Protein AF-A0A838FU00-F1 (afdb_monomer)

Foldseek 3Di:
DVVVLVVLVVLLVVLVVVCVVVVQPLVSLQSNLVSCVVVVVLVSSLVSLVSSCVSPVLPLSSLQSNLVSCVSVVVLVSSLVSLVSSCVNPVPPVVSVVSNVVSVVSVCVVVDDDPPPCPPDPPPDPDDDPDDDPDDPVVVVVVVVVVVVVVVVVVVVVVVVVVVVVD

Radius of gyration: 42.88 Å; Cα contacts (8 Å, |Δi|>4): 134; chains: 1; bounding box: 64×123×58 Å

Sequence (167 aa):
ALNEMNQVDAALADLNQALEMKPKDARTLERRGLSYYKQRNYEAALADYNQAVEQNPQSTLALSRRADALVALRRFEEARADLQQVLKLRPDDFAAEDRLRYVQGQLQRAAAPPPVAAVPTPPPAPTPVPPQPLLTRTNIFIALGGLLVLIIILAIIGKLMMTRRSD

Structure (mmCIF, N/CA/C/O backbone):
data_AF-A0A838FU00-F1
#
_entry.id   AF-A0A838FU00-F1
#
loop_
_atom_site.group_PDB
_atom_site.id
_atom_site.type_symbol
_atom_site.label_atom_id
_atom_site.label_alt_id
_atom_site.label_comp_id
_atom_site.label_asym_id
_atom_site.label_entity_id
_atom_site.label_seq_id
_atom_site.pdbx_PDB_ins_code
_atom_site.Cartn_x
_atom_site.Cartn_y
_atom_site.Cartn_z
_atom_site.occupancy
_atom_site.B_iso_or_equiv
_atom_site.auth_seq_id
_atom_site.auth_comp_id
_atom_site.auth_asym_id
_atom_site.auth_atom_id
_atom_site.pdbx_PDB_model_num
ATOM 1 N N . ALA A 1 1 ? -24.073 5.086 -6.637 1.00 64.25 1 ALA A N 1
ATOM 2 C CA . ALA A 1 1 ? -23.861 5.816 -5.367 1.00 64.25 1 ALA A CA 1
ATOM 3 C C . ALA A 1 1 ? -24.639 5.200 -4.197 1.00 64.25 1 ALA A C 1
ATOM 5 O O . ALA A 1 1 ? -24.050 4.374 -3.522 1.00 64.25 1 ALA A O 1
ATOM 6 N N . LEU A 1 2 ? -25.932 5.498 -3.966 1.00 73.62 2 LEU A N 1
ATOM 7 C CA . LEU A 1 2 ? -26.665 4.984 -2.782 1.00 73.62 2 LEU A CA 1
ATOM 8 C C . LEU A 1 2 ? -26.732 3.448 -2.712 1.00 73.62 2 LEU A C 1
ATOM 10 O O . LEU A 1 2 ? -26.422 2.867 -1.680 1.00 73.62 2 LEU A O 1
ATOM 14 N N . ASN A 1 3 ? -27.055 2.783 -3.825 1.00 79.00 3 ASN A N 1
ATOM 15 C CA . ASN A 1 3 ? -27.095 1.316 -3.858 1.00 79.00 3 ASN A CA 1
ATOM 16 C C . ASN A 1 3 ? -25.716 0.683 -3.621 1.00 79.00 3 ASN A C 1
ATOM 18 O O . ASN A 1 3 ? -25.627 -0.344 -2.963 1.00 79.00 3 ASN A O 1
ATOM 22 N N . GLU A 1 4 ? -24.645 1.303 -4.118 1.00 74.81 4 GLU A N 1
ATOM 23 C CA . GLU A 1 4 ? -23.278 0.804 -3.921 1.00 74.81 4 GLU A CA 1
ATOM 24 C C . GLU A 1 4 ? -22.817 1.001 -2.475 1.00 74.81 4 GLU A C 1
ATOM 26 O O . GLU A 1 4 ? -22.187 0.111 -1.921 1.00 74.81 4 GLU A O 1
ATOM 31 N N . MET A 1 5 ? -23.160 2.129 -1.844 1.00 78.50 5 MET A N 1
ATOM 32 C CA . MET A 1 5 ? -22.872 2.371 -0.425 1.00 78.50 5 MET A CA 1
ATOM 33 C C . MET A 1 5 ? -23.590 1.348 0.459 1.00 78.50 5 MET A C 1
ATOM 35 O O . MET A 1 5 ? -22.931 0.665 1.236 1.00 78.50 5 MET A O 1
ATOM 39 N N . ASN A 1 6 ? -24.890 1.131 0.232 1.00 82.12 6 ASN A N 1
ATOM 40 C CA . ASN A 1 6 ? -25.668 0.126 0.964 1.00 82.12 6 ASN A CA 1
ATOM 41 C C . ASN A 1 6 ? -25.104 -1.296 0.790 1.00 82.12 6 ASN A C 1
ATOM 43 O O . ASN A 1 6 ? -25.091 -2.084 1.732 1.00 82.12 6 ASN A O 1
ATOM 47 N N . GLN A 1 7 ? -24.619 -1.635 -0.409 1.00 84.19 7 GLN A N 1
ATOM 48 C CA . GLN A 1 7 ? -23.977 -2.927 -0.667 1.00 84.19 7 GLN A CA 1
ATOM 49 C C . GLN A 1 7 ? -22.631 -3.067 0.050 1.00 84.19 7 GLN A C 1
ATOM 51 O O . GLN A 1 7 ? -22.301 -4.159 0.513 1.00 84.19 7 GLN A O 1
ATOM 56 N N . VAL A 1 8 ? -21.848 -1.989 0.137 1.00 85.94 8 VAL A N 1
ATOM 57 C CA . VAL A 1 8 ? -20.571 -1.998 0.860 1.00 85.94 8 VAL A CA 1
ATOM 58 C C . VAL A 1 8 ? -20.800 -2.112 2.370 1.00 85.94 8 VAL A C 1
ATOM 60 O O . VAL A 1 8 ? -20.100 -2.890 3.013 1.00 85.94 8 VAL A O 1
ATOM 63 N N . ASP A 1 9 ? -21.806 -1.432 2.921 1.00 86.88 9 ASP A N 1
ATOM 64 C CA . ASP A 1 9 ? -22.156 -1.529 4.344 1.00 86.88 9 ASP A CA 1
ATOM 65 C C . ASP A 1 9 ? -22.648 -2.934 4.725 1.00 86.88 9 ASP A C 1
ATOM 67 O O . ASP A 1 9 ? -22.197 -3.501 5.722 1.00 86.88 9 ASP A O 1
ATOM 71 N N . ALA A 1 10 ? -23.501 -3.546 3.894 1.00 88.00 10 ALA A N 1
ATOM 72 C CA . ALA A 1 10 ? -23.928 -4.933 4.088 1.00 88.00 10 ALA A CA 1
ATOM 73 C C . ALA A 1 10 ? -22.740 -5.910 4.021 1.00 88.00 10 ALA A C 1
ATOM 75 O O . ALA A 1 10 ? -22.593 -6.773 4.884 1.00 88.00 10 ALA A O 1
ATOM 76 N N . ALA A 1 11 ? -21.838 -5.727 3.049 1.00 91.94 11 ALA A N 1
ATOM 77 C CA . ALA A 1 11 ? -20.638 -6.552 2.939 1.00 91.94 11 ALA A CA 1
ATOM 78 C C . ALA A 1 11 ? -19.733 -6.431 4.176 1.00 91.94 11 ALA A C 1
ATOM 80 O O . ALA A 1 11 ? -19.171 -7.434 4.612 1.00 91.94 11 ALA A O 1
ATOM 81 N N . LEU A 1 12 ? -19.588 -5.232 4.751 1.00 95.88 12 LEU A N 1
ATOM 82 C CA . LEU A 1 12 ? -18.817 -5.026 5.980 1.00 95.88 12 LEU A CA 1
ATOM 83 C C . LEU A 1 12 ? -19.419 -5.781 7.171 1.00 95.88 12 LEU A C 1
ATOM 85 O O . LEU A 1 12 ? -18.661 -6.378 7.935 1.00 95.88 12 LEU A O 1
ATOM 89 N N . ALA A 1 13 ? -20.748 -5.795 7.314 1.00 93.69 13 ALA A N 1
ATOM 90 C CA . ALA A 1 13 ? -21.420 -6.538 8.382 1.00 93.69 13 ALA A CA 1
ATOM 91 C C . ALA A 1 13 ? -21.135 -8.048 8.293 1.00 93.69 13 ALA A C 1
ATOM 93 O O . ALA A 1 13 ? -20.671 -8.641 9.271 1.00 93.69 13 ALA A O 1
ATOM 94 N N . ASP A 1 14 ? -21.304 -8.642 7.108 1.00 95.69 14 ASP A N 1
ATOM 95 C CA . ASP A 1 14 ? -21.027 -10.067 6.875 1.00 95.69 14 ASP A CA 1
ATOM 96 C C . ASP A 1 14 ? -19.548 -10.410 7.126 1.00 95.69 14 ASP A C 1
ATOM 98 O O . ASP A 1 14 ? -19.208 -11.432 7.726 1.00 95.69 14 ASP A O 1
ATOM 102 N N . LEU A 1 15 ? -18.642 -9.537 6.673 1.00 97.19 15 LEU A N 1
ATOM 103 C CA . LEU A 1 15 ? -17.199 -9.707 6.847 1.00 97.19 15 LEU A CA 1
ATOM 104 C C . LEU A 1 15 ? -16.773 -9.601 8.315 1.00 97.19 15 LEU A C 1
ATOM 106 O O . LEU A 1 15 ? -15.877 -10.331 8.738 1.00 97.19 15 LEU A O 1
ATOM 110 N N . ASN A 1 16 ? -17.412 -8.730 9.097 1.00 97.00 16 ASN A N 1
ATOM 111 C CA . ASN A 1 16 ? -17.164 -8.627 10.534 1.00 97.00 16 ASN A CA 1
ATOM 112 C C . ASN A 1 16 ? -17.563 -9.916 11.256 1.00 97.00 16 ASN A C 1
ATOM 114 O O . ASN A 1 16 ? -16.739 -10.471 11.978 1.00 97.00 16 ASN A O 1
ATOM 118 N N . GLN A 1 17 ? -18.758 -10.450 10.984 1.00 96.56 17 GLN A N 1
ATOM 119 C CA . GLN A 1 17 ? -19.193 -11.734 11.549 1.00 96.56 17 GLN A CA 1
ATOM 120 C C . GLN A 1 17 ? -18.259 -12.887 11.149 1.00 96.56 17 GLN A C 1
ATOM 122 O O . GLN A 1 17 ? -17.909 -13.739 11.968 1.00 96.56 17 GLN A O 1
ATOM 127 N N . ALA A 1 18 ? -17.799 -12.910 9.895 1.00 96.50 18 ALA A N 1
ATOM 128 C CA . ALA A 1 18 ? -16.825 -13.899 9.440 1.00 96.50 18 ALA A CA 1
ATOM 129 C C . ALA A 1 18 ? -15.499 -13.822 10.221 1.00 96.50 18 ALA A C 1
ATOM 131 O O . ALA A 1 18 ? -14.923 -14.862 10.559 1.00 96.50 18 ALA A O 1
ATOM 132 N N . LEU A 1 19 ? -15.034 -12.614 10.553 1.00 96.69 19 LEU A N 1
ATOM 133 C CA . LEU A 1 19 ? -13.818 -12.407 11.343 1.00 96.69 19 LEU A CA 1
ATOM 134 C C . LEU A 1 19 ? -14.016 -12.668 12.838 1.00 96.69 19 LEU A C 1
ATOM 136 O O . LEU A 1 19 ? -13.058 -13.061 13.492 1.00 96.69 19 LEU A O 1
ATOM 140 N N . GLU A 1 20 ? -15.225 -12.557 13.387 1.00 97.06 20 GLU A N 1
ATOM 141 C CA . GLU A 1 20 ? -15.501 -13.050 14.746 1.00 97.06 20 GLU A CA 1
ATOM 142 C C . GLU A 1 20 ? -15.275 -14.567 14.844 1.00 97.06 20 GLU A C 1
ATOM 144 O O . GLU A 1 20 ? -14.711 -15.057 15.822 1.00 97.06 20 GLU A O 1
ATOM 149 N N . MET A 1 21 ? -15.647 -15.313 13.798 1.00 96.62 21 MET A N 1
ATOM 150 C CA . MET A 1 21 ? -15.444 -16.764 13.733 1.00 96.62 21 MET A CA 1
ATOM 151 C C . MET A 1 21 ? -13.999 -17.155 13.396 1.00 96.62 21 MET A C 1
ATOM 153 O O . MET A 1 21 ? -13.483 -18.147 13.915 1.00 96.62 21 MET A O 1
ATOM 157 N N . LYS A 1 22 ? -13.342 -16.411 12.497 1.00 96.25 22 LYS A N 1
ATOM 158 C CA . LYS A 1 22 ? -11.957 -16.657 12.062 1.00 96.25 22 LYS A CA 1
ATOM 159 C C . LYS A 1 22 ? -11.171 -15.341 11.993 1.00 96.25 22 LYS A C 1
ATOM 161 O O . LYS A 1 22 ? -10.960 -14.821 10.897 1.00 96.25 22 LYS A O 1
ATOM 166 N N . PRO A 1 23 ? -10.648 -14.841 13.128 1.00 94.00 23 PRO A N 1
ATOM 167 C CA . PRO A 1 23 ? -10.062 -13.495 13.220 1.00 94.00 23 PRO A CA 1
ATOM 168 C C . PRO A 1 23 ? -8.861 -13.230 12.315 1.00 94.00 23 PRO A C 1
ATOM 170 O O . PRO A 1 23 ? -8.522 -12.084 12.050 1.00 94.00 23 PRO A O 1
ATOM 173 N N . LYS A 1 24 ? -8.202 -14.292 11.852 1.00 95.06 24 LYS A N 1
ATOM 174 C CA . LYS A 1 24 ? -6.989 -14.237 11.035 1.00 95.06 24 LYS A CA 1
ATOM 175 C C . LYS A 1 24 ? -7.203 -14.804 9.630 1.00 95.06 24 LYS A C 1
ATOM 177 O O . LYS A 1 24 ? -6.247 -15.210 8.978 1.00 95.06 24 LYS A O 1
ATOM 182 N N . ASP A 1 25 ? -8.442 -14.899 9.146 1.00 96.81 25 ASP A N 1
ATOM 183 C CA . ASP A 1 25 ? -8.662 -15.324 7.762 1.00 96.81 25 ASP A CA 1
ATOM 184 C C . ASP A 1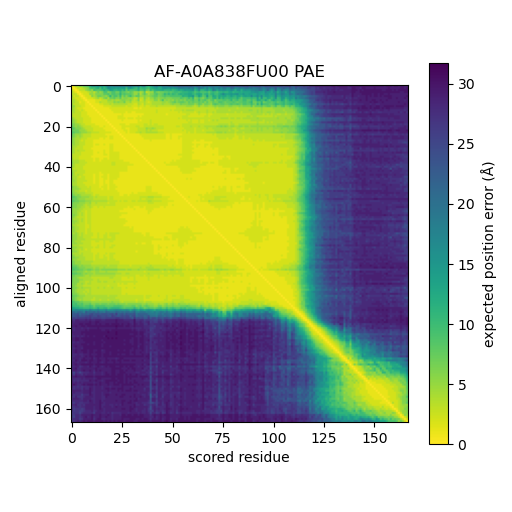 25 ? -8.214 -14.216 6.794 1.00 96.81 25 ASP A C 1
ATOM 186 O O . ASP A 1 25 ? -8.894 -13.207 6.609 1.00 96.81 25 ASP A O 1
ATOM 190 N N . ALA A 1 26 ? -7.048 -14.415 6.172 1.00 96.00 26 ALA A N 1
ATOM 191 C CA . ALA A 1 26 ? -6.402 -13.425 5.309 1.00 96.00 26 ALA A CA 1
ATOM 192 C C . ALA A 1 26 ? -7.311 -12.937 4.170 1.00 96.00 26 ALA A C 1
ATOM 194 O O . ALA A 1 26 ? -7.351 -11.746 3.879 1.00 96.00 26 ALA A O 1
ATOM 195 N N . ARG A 1 27 ? -8.090 -13.836 3.554 1.00 95.88 27 ARG A N 1
ATOM 196 C CA . ARG A 1 27 ? -9.006 -13.474 2.459 1.00 95.88 27 ARG A CA 1
ATOM 197 C C . ARG A 1 27 ? -10.150 -12.596 2.953 1.00 95.88 27 ARG A C 1
ATOM 199 O O . ARG A 1 27 ? -10.558 -11.666 2.261 1.00 95.88 27 ARG A O 1
ATOM 206 N N . THR A 1 28 ? -10.682 -12.885 4.135 1.00 97.69 28 THR A N 1
ATOM 207 C CA . THR A 1 28 ? -11.750 -12.090 4.747 1.00 97.69 28 THR A CA 1
ATOM 208 C C . THR A 1 28 ? -11.234 -10.704 5.134 1.00 97.69 28 THR A C 1
ATOM 210 O O . THR A 1 28 ? -11.884 -9.712 4.804 1.00 97.69 28 THR A O 1
ATOM 213 N N . LEU A 1 29 ? -10.029 -10.624 5.710 1.00 98.38 29 LEU A N 1
ATOM 214 C CA . LEU A 1 29 ? -9.330 -9.362 5.973 1.00 98.38 29 LEU A CA 1
ATOM 215 C C . LEU A 1 29 ? -9.110 -8.555 4.682 1.00 98.38 29 LEU A C 1
ATOM 217 O O . LEU A 1 29 ? -9.500 -7.394 4.615 1.00 98.38 29 LEU A O 1
ATOM 221 N N . GLU A 1 30 ? -8.595 -9.167 3.609 1.00 97.81 30 GLU A N 1
ATOM 222 C CA . GLU A 1 30 ? -8.430 -8.503 2.304 1.00 97.81 30 GLU A CA 1
ATOM 223 C C . GLU A 1 30 ? -9.758 -7.947 1.757 1.00 97.81 30 GLU A C 1
ATOM 225 O O . GLU A 1 30 ? -9.815 -6.826 1.243 1.00 97.81 30 GLU A O 1
ATOM 230 N N . ARG A 1 31 ? -10.855 -8.707 1.865 1.00 97.31 31 ARG A N 1
ATOM 231 C CA . ARG A 1 31 ? -12.177 -8.260 1.392 1.00 97.31 31 ARG A CA 1
ATOM 232 C C . ARG A 1 31 ? -12.744 -7.121 2.238 1.00 97.31 31 ARG A C 1
ATOM 234 O O . ARG A 1 31 ? -13.385 -6.220 1.682 1.00 97.31 31 ARG A O 1
ATOM 241 N N . ARG A 1 32 ? -12.515 -7.141 3.553 1.00 98.25 32 ARG A N 1
ATOM 242 C CA . ARG A 1 32 ? -12.959 -6.071 4.456 1.00 98.25 32 ARG A CA 1
ATOM 243 C C . ARG A 1 32 ? -12.143 -4.805 4.234 1.00 98.25 32 ARG A C 1
ATOM 245 O O . ARG A 1 32 ? -12.732 -3.747 4.007 1.00 98.25 32 ARG A O 1
ATOM 252 N N . GLY A 1 33 ? -10.829 -4.947 4.085 1.00 98.25 33 GLY A N 1
ATOM 253 C CA . GLY A 1 33 ? -9.949 -3.855 3.691 1.00 98.25 33 GLY A CA 1
ATOM 254 C C . GLY A 1 33 ? -10.354 -3.219 2.358 1.00 98.25 33 GLY A C 1
ATOM 255 O O . GLY A 1 33 ? -10.398 -1.995 2.241 1.00 98.25 33 GLY A O 1
ATOM 256 N N . LEU A 1 34 ? -10.760 -4.018 1.363 1.00 97.25 34 LEU A N 1
ATOM 257 C CA . LEU A 1 34 ? -11.260 -3.495 0.084 1.00 97.25 34 LEU A CA 1
ATOM 258 C C . LEU A 1 34 ? -12.561 -2.704 0.237 1.00 97.25 34 LEU A C 1
ATOM 260 O O . LEU A 1 34 ? -12.758 -1.700 -0.450 1.00 97.25 34 LEU A O 1
ATOM 264 N N . SER A 1 35 ? -13.445 -3.148 1.125 1.00 97.44 35 SER A N 1
ATOM 265 C CA . SER A 1 35 ? -14.708 -2.464 1.410 1.00 97.44 35 SER A CA 1
ATOM 266 C C . SER A 1 35 ? -14.450 -1.107 2.072 1.00 97.44 35 SER A C 1
ATOM 268 O O . SER A 1 35 ? -14.943 -0.090 1.581 1.00 97.44 35 SER A O 1
ATOM 270 N N . TYR A 1 36 ? -13.560 -1.053 3.070 1.00 98.31 36 TYR A N 1
ATOM 271 C CA . TYR A 1 36 ? -13.106 0.209 3.664 1.00 98.31 36 TYR A CA 1
ATOM 272 C C . TYR A 1 36 ? -12.413 1.127 2.652 1.00 98.31 36 TYR A C 1
ATOM 274 O O . TYR A 1 36 ? -12.687 2.327 2.614 1.00 98.31 36 TYR A O 1
ATOM 282 N N . TYR A 1 37 ? -11.578 0.574 1.769 1.00 97.81 37 TYR A N 1
ATOM 283 C CA . TYR A 1 37 ? -10.921 1.346 0.716 1.00 97.81 37 TYR A CA 1
ATOM 284 C C . TYR A 1 37 ? -11.938 2.001 -0.230 1.00 97.81 37 TYR A C 1
ATOM 286 O O . TYR A 1 37 ? -11.804 3.178 -0.564 1.00 97.81 37 TYR A O 1
ATOM 294 N N . LYS A 1 38 ? -12.996 1.277 -0.626 1.00 95.38 38 LYS A N 1
ATOM 295 C CA . LYS A 1 38 ? -14.087 1.825 -1.454 1.00 95.38 38 LYS A CA 1
ATOM 296 C C . LYS A 1 38 ? -14.846 2.956 -0.755 1.00 95.38 38 LYS A C 1
ATOM 298 O O . LYS A 1 38 ? -15.284 3.887 -1.425 1.00 95.38 38 LYS A O 1
ATOM 303 N N . GLN A 1 39 ? -14.943 2.913 0.573 1.00 95.56 39 GLN A N 1
ATOM 304 C CA . GLN A 1 39 ? -15.485 4.003 1.394 1.00 95.56 39 GLN A CA 1
ATOM 305 C C . GLN A 1 39 ? -14.484 5.138 1.646 1.00 95.56 39 GLN A C 1
ATOM 307 O O . GLN A 1 39 ? -14.807 6.097 2.341 1.00 95.56 39 GLN A O 1
ATOM 312 N N . ARG A 1 40 ? -13.271 5.051 1.084 1.00 96.25 40 ARG A N 1
ATOM 313 C CA . ARG A 1 40 ? -12.149 5.966 1.340 1.00 96.25 40 ARG A CA 1
ATOM 314 C C . ARG A 1 40 ? -11.681 5.982 2.799 1.00 96.25 40 ARG A C 1
ATOM 316 O O . ARG A 1 40 ? -10.961 6.892 3.202 1.00 96.25 40 ARG A O 1
ATOM 323 N N . ASN A 1 41 ? -12.040 4.964 3.580 1.00 97.88 41 ASN A N 1
ATOM 324 C CA . ASN A 1 41 ? -11.510 4.747 4.919 1.00 97.88 41 ASN A CA 1
ATOM 325 C C . ASN A 1 41 ? -10.175 3.994 4.819 1.00 97.88 41 ASN A C 1
ATOM 327 O O . ASN A 1 41 ? -10.077 2.793 5.074 1.00 97.88 41 ASN A O 1
ATOM 331 N N . TYR A 1 42 ? -9.147 4.701 4.351 1.00 98.56 42 TYR A N 1
ATOM 332 C CA . TYR A 1 42 ? -7.868 4.084 4.004 1.00 98.56 42 TYR A CA 1
ATOM 333 C C . TYR A 1 42 ? -7.092 3.566 5.219 1.00 98.56 42 TYR A C 1
ATOM 335 O O . TYR A 1 42 ? -6.370 2.588 5.075 1.00 98.56 42 TYR A O 1
ATOM 343 N N . GLU A 1 43 ? -7.266 4.159 6.403 1.00 98.69 43 GLU A N 1
ATOM 344 C CA . GLU A 1 43 ? -6.626 3.667 7.634 1.00 98.69 43 GLU A CA 1
ATOM 345 C C . GLU A 1 43 ? -7.219 2.328 8.086 1.00 98.69 43 GLU A C 1
ATOM 347 O O . GLU A 1 43 ? -6.476 1.391 8.376 1.00 98.69 43 GLU A O 1
ATOM 352 N N . ALA A 1 44 ? -8.550 2.184 8.067 1.00 98.38 44 ALA A N 1
ATOM 353 C CA . ALA A 1 44 ? -9.182 0.896 8.361 1.00 98.38 44 ALA A CA 1
ATOM 354 C C . ALA A 1 44 ? -8.810 -0.162 7.310 1.00 98.38 44 ALA A C 1
ATOM 356 O O . ALA A 1 44 ? -8.517 -1.307 7.654 1.00 98.38 44 ALA A O 1
ATOM 357 N N . ALA A 1 45 ? -8.746 0.235 6.033 1.00 98.75 45 ALA A N 1
ATOM 358 C CA . ALA A 1 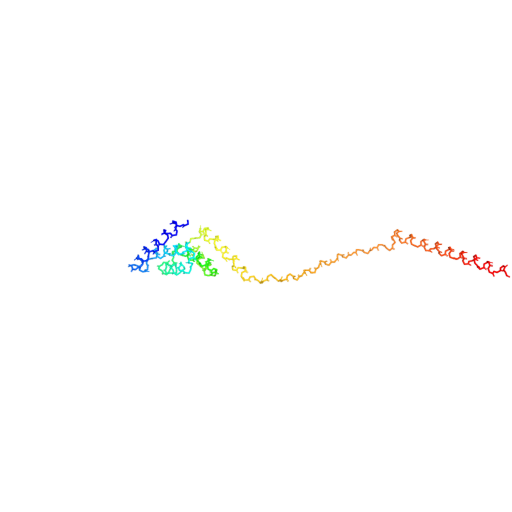45 ? -8.268 -0.640 4.970 1.00 98.75 45 ALA A CA 1
ATOM 359 C C . ALA A 1 45 ? -6.825 -1.105 5.213 1.00 98.75 45 ALA A C 1
ATOM 361 O O . ALA A 1 45 ? -6.528 -2.292 5.102 1.00 98.75 45 ALA A O 1
ATOM 362 N N . LEU A 1 46 ? -5.939 -0.175 5.575 1.00 98.88 46 LEU A N 1
ATOM 363 C CA . LEU A 1 46 ? -4.540 -0.456 5.867 1.00 98.88 46 LEU A CA 1
ATOM 364 C C . LEU A 1 46 ? -4.384 -1.405 7.062 1.00 98.88 46 LEU A C 1
ATOM 366 O O . LEU A 1 46 ? -3.564 -2.318 6.994 1.00 98.88 46 LEU A O 1
ATOM 370 N N . ALA A 1 47 ? -5.174 -1.234 8.124 1.00 98.62 47 ALA A N 1
ATOM 371 C CA . ALA A 1 47 ? -5.158 -2.133 9.277 1.00 98.62 47 ALA A CA 1
ATOM 372 C C . ALA A 1 47 ? -5.491 -3.583 8.881 1.00 98.62 47 ALA A C 1
ATOM 374 O O . ALA A 1 47 ? -4.755 -4.504 9.242 1.00 98.62 47 ALA A O 1
ATOM 375 N N . ASP A 1 48 ? -6.537 -3.783 8.078 1.00 98.75 48 ASP A N 1
ATOM 376 C CA . ASP A 1 48 ? -6.917 -5.113 7.592 1.00 98.75 48 ASP A CA 1
ATOM 377 C C . ASP A 1 48 ? -5.873 -5.701 6.635 1.00 98.75 48 ASP A C 1
ATOM 379 O O . ASP A 1 48 ? -5.509 -6.874 6.748 1.00 98.75 48 ASP A O 1
ATOM 383 N N . TYR A 1 49 ? -5.341 -4.894 5.712 1.00 98.81 49 TYR A N 1
ATOM 384 C CA . TYR A 1 49 ? -4.297 -5.356 4.799 1.00 98.81 49 TYR A CA 1
ATOM 385 C C . TYR A 1 49 ? -2.990 -5.690 5.525 1.00 98.81 49 TYR A C 1
ATOM 387 O O . TYR A 1 49 ? -2.318 -6.642 5.137 1.00 98.81 49 TYR A O 1
ATOM 395 N N . ASN A 1 50 ? -2.642 -4.969 6.596 1.00 98.75 50 ASN A N 1
ATOM 396 C CA . ASN A 1 50 ? -1.509 -5.319 7.453 1.00 98.75 50 ASN A CA 1
ATOM 397 C C . ASN A 1 50 ? -1.676 -6.715 8.043 1.00 98.75 50 ASN A C 1
ATOM 399 O O . ASN A 1 50 ? -0.790 -7.550 7.876 1.00 98.75 50 ASN A O 1
ATOM 403 N N . GLN A 1 51 ? -2.832 -6.996 8.647 1.00 98.50 51 GLN A N 1
ATOM 404 C CA . GLN A 1 51 ? -3.105 -8.322 9.195 1.00 98.50 51 GLN A CA 1
ATOM 405 C C . GLN A 1 51 ? -3.095 -9.395 8.099 1.00 98.50 51 GLN A C 1
ATOM 407 O O . GLN A 1 51 ? -2.530 -10.467 8.302 1.00 98.50 51 GLN A O 1
ATOM 412 N N . ALA A 1 52 ? -3.653 -9.119 6.916 1.00 98.38 52 ALA A N 1
ATOM 413 C CA . ALA A 1 52 ? -3.614 -10.062 5.798 1.00 98.38 52 ALA A CA 1
ATOM 414 C C . ALA A 1 52 ? -2.175 -10.387 5.349 1.00 98.38 52 ALA A C 1
ATOM 416 O O . ALA A 1 52 ? -1.855 -11.558 5.126 1.00 98.38 52 ALA A O 1
ATOM 417 N N . VAL A 1 53 ? -1.298 -9.379 5.269 1.00 98.50 53 VAL A N 1
ATOM 418 C CA . VAL A 1 53 ? 0.131 -9.564 4.963 1.00 98.50 53 VAL A CA 1
ATOM 419 C C . VAL A 1 53 ? 0.847 -10.325 6.083 1.00 98.50 53 VAL A C 1
ATOM 421 O O . VAL A 1 53 ? 1.680 -11.174 5.786 1.00 98.50 53 VAL A O 1
ATOM 424 N N . GLU A 1 54 ? 0.516 -10.097 7.357 1.00 98.19 54 GLU A N 1
ATOM 425 C CA . GLU A 1 54 ? 1.073 -10.886 8.469 1.00 98.19 54 GLU A CA 1
ATOM 426 C C . GLU A 1 54 ? 0.722 -12.375 8.355 1.00 98.19 54 GLU A C 1
ATOM 428 O O . GLU A 1 54 ? 1.555 -13.228 8.660 1.00 98.19 54 GLU A O 1
ATOM 433 N N . GLN A 1 55 ? -0.493 -12.701 7.900 1.00 97.88 55 GLN A N 1
ATOM 434 C CA . GLN A 1 55 ? -0.911 -14.093 7.706 1.00 97.88 55 GLN A CA 1
ATOM 435 C C . GLN A 1 55 ? -0.285 -14.735 6.465 1.00 97.88 55 GLN A C 1
ATOM 437 O O . GLN A 1 55 ? 0.007 -15.931 6.470 1.00 97.88 55 GLN A O 1
ATOM 442 N N . ASN A 1 56 ? -0.083 -13.963 5.395 1.00 96.06 56 ASN A N 1
ATOM 443 C CA . ASN A 1 56 ? 0.615 -14.423 4.200 1.00 96.06 56 ASN A CA 1
ATOM 444 C C . ASN A 1 56 ? 1.534 -13.327 3.629 1.00 96.06 56 ASN A C 1
ATOM 446 O O . ASN A 1 56 ? 1.122 -12.576 2.737 1.00 96.06 56 ASN A O 1
ATOM 450 N N . PRO A 1 57 ? 2.811 -13.292 4.059 1.00 96.94 57 PRO A N 1
ATOM 451 C CA . PRO A 1 57 ? 3.771 -12.274 3.627 1.00 96.94 57 PRO A CA 1
ATOM 452 C C . PRO A 1 57 ? 4.126 -12.319 2.135 1.00 96.94 57 PRO A C 1
ATOM 454 O O . PRO A 1 57 ? 4.739 -11.388 1.615 1.00 96.94 57 PRO A O 1
ATOM 457 N N . GLN A 1 58 ? 3.775 -13.405 1.440 1.00 97.06 58 GLN A N 1
ATOM 458 C CA . GLN A 1 58 ? 3.998 -13.578 0.003 1.00 97.06 58 GLN A CA 1
ATOM 459 C C . GLN A 1 58 ? 2.715 -13.385 -0.824 1.00 97.06 58 GLN A C 1
ATOM 461 O O . GLN A 1 58 ? 2.732 -13.580 -2.043 1.00 97.06 58 GLN A O 1
ATOM 466 N N . SER A 1 59 ? 1.597 -12.978 -0.204 1.00 97.62 59 SER A N 1
ATOM 467 C CA . SER A 1 59 ? 0.387 -12.598 -0.941 1.00 97.62 59 SER A CA 1
ATOM 468 C C . SER A 1 59 ? 0.636 -11.301 -1.704 1.00 97.62 59 SER A C 1
ATOM 470 O O . SER A 1 59 ? 0.510 -10.195 -1.186 1.00 97.62 59 SER A O 1
ATOM 472 N N . THR A 1 60 ? 0.968 -11.447 -2.980 1.00 98.12 60 THR A N 1
ATOM 473 C CA . THR A 1 60 ? 1.096 -10.336 -3.933 1.00 98.12 60 THR A CA 1
ATOM 474 C C . THR A 1 60 ? -0.178 -9.496 -4.004 1.00 98.12 60 THR A C 1
ATOM 476 O O . THR A 1 60 ? -0.090 -8.281 -4.118 1.00 98.12 60 THR A O 1
ATOM 479 N N . LEU A 1 61 ? -1.358 -10.108 -3.844 1.00 97.69 61 LEU A N 1
ATOM 480 C CA . LEU A 1 61 ? -2.616 -9.368 -3.756 1.00 97.69 61 LEU A CA 1
ATOM 481 C C . LEU A 1 61 ? -2.686 -8.505 -2.485 1.00 97.69 61 LEU A C 1
ATOM 483 O O . LEU A 1 61 ? -2.977 -7.316 -2.600 1.00 97.69 61 LEU A O 1
ATOM 487 N N . ALA A 1 62 ? -2.396 -9.065 -1.303 1.00 98.12 62 ALA A N 1
ATOM 488 C CA . ALA A 1 62 ? -2.404 -8.314 -0.041 1.00 98.12 62 ALA A CA 1
ATOM 489 C C . ALA A 1 62 ? -1.397 -7.158 -0.069 1.00 98.12 62 ALA A C 1
ATOM 491 O O . ALA A 1 62 ? -1.743 -6.033 0.281 1.00 98.12 62 ALA A O 1
ATOM 492 N N . LEU A 1 63 ? -0.178 -7.423 -0.552 1.00 98.81 63 LEU A N 1
ATOM 493 C CA . LEU A 1 63 ? 0.882 -6.425 -0.694 1.00 98.81 63 LEU A CA 1
ATOM 494 C C . LEU A 1 63 ? 0.465 -5.292 -1.642 1.00 98.81 63 LEU A C 1
ATOM 496 O O . LEU A 1 63 ? 0.583 -4.124 -1.282 1.00 98.81 63 LEU A O 1
ATOM 500 N N . SER A 1 64 ? -0.093 -5.603 -2.820 1.00 98.62 64 SER A N 1
ATOM 501 C CA . SER A 1 64 ? -0.584 -4.569 -3.743 1.00 98.62 64 SER A CA 1
ATOM 502 C C . SER A 1 64 ? -1.727 -3.748 -3.144 1.00 98.62 64 SER A C 1
ATOM 504 O O . SER A 1 64 ? -1.753 -2.529 -3.289 1.00 98.62 64 SER A O 1
ATOM 506 N N . ARG A 1 65 ? -2.671 -4.394 -2.450 1.00 98.62 65 ARG A N 1
ATOM 507 C CA . ARG A 1 65 ? -3.794 -3.708 -1.792 1.00 98.62 65 ARG A CA 1
ATOM 508 C C . ARG A 1 65 ? -3.324 -2.803 -0.654 1.00 98.62 65 ARG A C 1
ATOM 510 O O . ARG A 1 65 ? -3.822 -1.684 -0.522 1.00 98.62 65 ARG A O 1
ATOM 517 N N . ARG A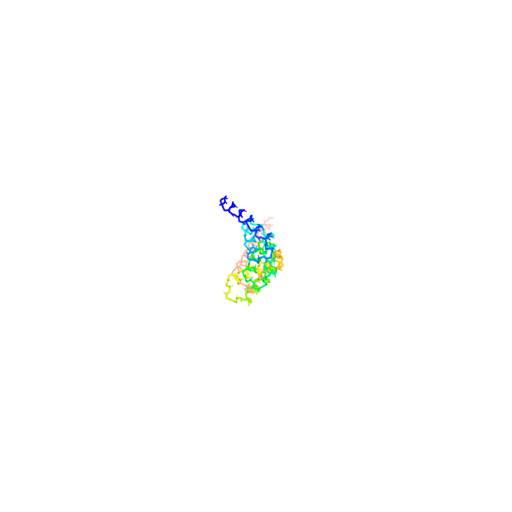 1 66 ? -2.338 -3.259 0.123 1.00 98.81 66 ARG A N 1
ATOM 518 C CA . ARG A 1 66 ? -1.696 -2.458 1.163 1.00 98.81 66 ARG A CA 1
ATOM 519 C C . ARG A 1 66 ? -0.966 -1.256 0.570 1.00 98.81 66 ARG A C 1
ATOM 521 O O . ARG A 1 66 ? -1.187 -0.140 1.037 1.00 98.81 66 ARG A O 1
ATOM 528 N N . ALA A 1 67 ? -0.197 -1.456 -0.500 1.00 98.81 67 ALA A N 1
ATOM 529 C CA . ALA A 1 67 ? 0.461 -0.373 -1.225 1.00 98.81 67 ALA A CA 1
ATOM 530 C C . ALA A 1 67 ? -0.543 0.677 -1.731 1.00 98.81 67 ALA A C 1
ATOM 532 O O . ALA A 1 67 ? -0.300 1.872 -1.575 1.00 98.81 67 ALA A O 1
ATOM 533 N N . ASP A 1 68 ? -1.694 0.258 -2.268 1.00 98.69 68 ASP A N 1
ATOM 534 C CA . ASP A 1 68 ? -2.742 1.180 -2.732 1.00 98.69 68 ASP A CA 1
ATOM 535 C C . ASP A 1 68 ? -3.307 2.041 -1.582 1.00 98.69 68 ASP A C 1
ATOM 537 O O . ASP A 1 68 ? -3.530 3.244 -1.755 1.00 98.69 68 ASP A O 1
ATOM 541 N N . ALA A 1 69 ? -3.519 1.452 -0.398 1.00 98.81 69 ALA A N 1
ATOM 542 C CA . ALA A 1 69 ? -3.952 2.186 0.795 1.00 98.81 69 ALA A CA 1
ATOM 543 C C . ALA A 1 69 ? -2.867 3.155 1.298 1.00 98.81 69 ALA A C 1
ATOM 545 O O . ALA A 1 69 ? -3.159 4.317 1.578 1.00 98.81 69 ALA A O 1
ATOM 546 N N . LEU A 1 70 ? -1.606 2.716 1.337 1.00 98.88 70 LEU A N 1
ATOM 547 C CA . LEU A 1 70 ? -0.460 3.547 1.717 1.00 98.88 70 LEU A CA 1
ATOM 548 C C . LEU A 1 70 ? -0.273 4.735 0.762 1.00 98.88 70 LEU A C 1
ATOM 550 O O . LEU A 1 70 ? -0.033 5.855 1.213 1.00 98.88 70 LEU A O 1
ATOM 554 N N . VAL A 1 71 ? -0.451 4.528 -0.547 1.00 98.69 71 VAL A N 1
ATOM 555 C CA . VAL A 1 71 ? -0.440 5.603 -1.552 1.00 98.69 71 VAL A CA 1
ATOM 556 C C . VAL A 1 71 ? -1.543 6.623 -1.283 1.00 98.69 71 VAL A C 1
ATOM 558 O O . VAL A 1 71 ? -1.271 7.826 -1.295 1.00 98.69 71 VAL A O 1
ATOM 561 N N . ALA A 1 72 ? -2.767 6.165 -1.004 1.00 98.50 72 ALA A N 1
ATOM 562 C CA . ALA A 1 72 ? -3.884 7.049 -0.673 1.00 98.50 72 ALA A CA 1
ATOM 563 C C . ALA A 1 72 ? -3.619 7.870 0.605 1.00 98.50 72 ALA A C 1
ATOM 565 O O . ALA A 1 72 ? -4.011 9.034 0.683 1.00 98.50 72 ALA A O 1
ATOM 566 N N . LEU A 1 73 ? -2.879 7.296 1.558 1.00 98.44 73 LEU A N 1
ATOM 567 C CA . LEU A 1 73 ? -2.425 7.939 2.796 1.00 98.44 73 LEU A CA 1
ATOM 568 C C . LEU A 1 73 ? -1.115 8.733 2.647 1.00 98.44 73 LEU A C 1
ATOM 570 O O . LEU A 1 73 ? -0.594 9.242 3.636 1.00 98.44 73 LEU A O 1
ATOM 574 N N . ARG A 1 74 ? -0.564 8.857 1.429 1.00 98.00 74 ARG A N 1
ATOM 575 C CA . ARG A 1 74 ? 0.716 9.540 1.136 1.00 98.00 74 ARG A CA 1
ATOM 576 C C . ARG A 1 74 ? 1.936 8.920 1.849 1.00 98.00 74 ARG A C 1
ATOM 578 O O . ARG A 1 74 ? 2.989 9.551 1.929 1.00 98.00 74 ARG A O 1
ATOM 585 N N . ARG A 1 75 ? 1.835 7.670 2.310 1.00 98.50 75 ARG A N 1
ATOM 586 C CA . ARG A 1 75 ? 2.903 6.884 2.959 1.00 98.50 75 ARG A CA 1
ATOM 587 C C . ARG A 1 75 ? 3.761 6.172 1.909 1.00 98.50 75 ARG A C 1
ATOM 589 O O . ARG A 1 75 ? 3.777 4.949 1.784 1.00 98.50 75 ARG A O 1
ATOM 596 N N . PHE A 1 76 ? 4.444 6.972 1.094 1.00 98.44 76 PHE A N 1
ATOM 597 C CA . PHE A 1 76 ? 5.098 6.510 -0.134 1.00 98.44 76 PHE A CA 1
ATOM 598 C C . PHE A 1 76 ? 6.288 5.569 0.082 1.00 98.44 76 PHE A C 1
ATOM 600 O O . PHE A 1 76 ? 6.487 4.663 -0.720 1.00 98.44 76 PHE A O 1
ATOM 607 N N . GLU A 1 77 ? 7.065 5.751 1.148 1.00 98.50 77 GLU A N 1
ATOM 608 C CA . GLU A 1 77 ? 8.211 4.881 1.454 1.00 98.50 77 GLU A CA 1
ATOM 609 C C . GLU A 1 77 ? 7.770 3.435 1.729 1.00 98.50 77 GLU A C 1
ATOM 611 O O . GLU A 1 77 ? 8.331 2.488 1.179 1.00 98.50 77 GLU A O 1
ATOM 616 N N . GLU A 1 78 ? 6.704 3.263 2.508 1.00 98.62 78 GLU A N 1
ATOM 617 C CA . GLU A 1 78 ? 6.137 1.947 2.813 1.00 98.62 78 GLU A CA 1
ATOM 618 C C . GLU A 1 78 ? 5.480 1.323 1.577 1.00 98.62 78 GLU A C 1
ATOM 620 O O . GLU A 1 78 ? 5.700 0.148 1.285 1.00 98.62 78 GLU A O 1
ATOM 625 N N . ALA A 1 79 ? 4.751 2.120 0.783 1.00 98.81 79 ALA A N 1
ATOM 626 C CA . ALA A 1 79 ? 4.181 1.648 -0.479 1.00 98.81 79 ALA A CA 1
ATOM 627 C C . ALA A 1 79 ? 5.269 1.170 -1.457 1.00 98.81 79 ALA A C 1
ATOM 629 O O . ALA A 1 79 ? 5.083 0.170 -2.151 1.00 98.81 79 ALA A O 1
ATOM 630 N N . ARG A 1 80 ? 6.420 1.862 -1.504 1.00 98.81 80 ARG A N 1
ATOM 631 C CA . ARG A 1 80 ? 7.574 1.465 -2.324 1.00 98.81 80 ARG A CA 1
ATOM 632 C C . ARG A 1 80 ? 8.072 0.078 -1.926 1.00 98.81 80 ARG A C 1
ATOM 634 O O . ARG A 1 80 ? 8.316 -0.737 -2.812 1.00 98.81 80 ARG A O 1
ATOM 641 N N . ALA A 1 81 ? 8.208 -0.180 -0.625 1.00 98.69 81 ALA A N 1
ATOM 642 C CA . ALA A 1 81 ? 8.678 -1.465 -0.113 1.00 98.69 81 ALA A CA 1
ATOM 643 C C . ALA A 1 81 ? 7.737 -2.616 -0.510 1.00 98.69 81 ALA A C 1
ATOM 645 O O . ALA A 1 81 ? 8.199 -3.637 -1.022 1.00 98.69 81 ALA A O 1
ATOM 646 N N . AS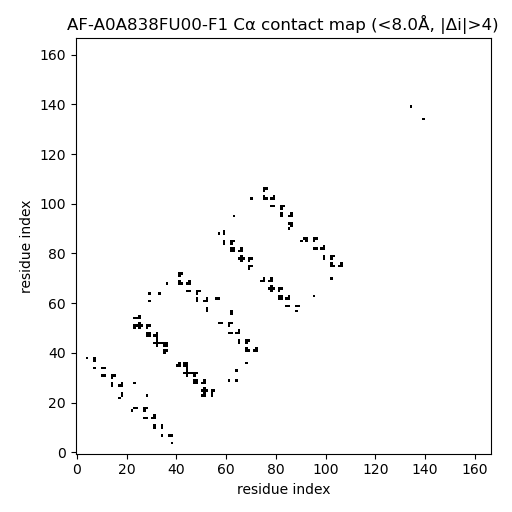P A 1 82 ? 6.424 -2.424 -0.363 1.00 98.81 82 ASP A N 1
ATOM 647 C CA . ASP A 1 82 ? 5.430 -3.428 -0.757 1.00 98.81 82 ASP A CA 1
ATOM 648 C C . ASP A 1 82 ? 5.456 -3.713 -2.261 1.00 98.81 82 ASP A C 1
ATOM 650 O O . ASP A 1 82 ? 5.474 -4.872 -2.673 1.00 98.81 82 ASP A O 1
ATOM 654 N N . LEU A 1 83 ? 5.513 -2.672 -3.097 1.00 98.88 83 LEU A N 1
ATOM 655 C CA . LEU A 1 83 ? 5.551 -2.829 -4.555 1.00 98.88 83 LEU A CA 1
ATOM 656 C C . LEU A 1 83 ? 6.844 -3.502 -5.032 1.00 98.88 83 LEU A C 1
ATOM 658 O O . LEU A 1 83 ? 6.806 -4.340 -5.930 1.00 98.88 83 LEU A O 1
ATOM 662 N N . GLN A 1 84 ? 7.983 -3.199 -4.403 1.00 98.75 84 GLN A N 1
ATOM 663 C CA . GLN A 1 84 ? 9.242 -3.903 -4.671 1.00 98.75 84 GLN A CA 1
ATOM 664 C C . GLN A 1 84 ? 9.150 -5.386 -4.302 1.00 98.75 84 GLN A C 1
ATOM 666 O O . GLN A 1 84 ? 9.640 -6.237 -5.046 1.00 98.75 84 GLN A O 1
ATOM 671 N N . GLN A 1 85 ? 8.492 -5.713 -3.188 1.00 98.69 85 GLN A N 1
ATOM 672 C CA . GLN A 1 85 ? 8.255 -7.102 -2.807 1.00 98.69 85 GLN A CA 1
ATOM 673 C C . GLN A 1 85 ? 7.308 -7.806 -3.791 1.00 98.69 85 GLN A C 1
ATOM 675 O O . GLN A 1 85 ? 7.559 -8.959 -4.142 1.00 98.69 85 GLN A O 1
ATOM 680 N N . VAL A 1 86 ? 6.267 -7.125 -4.289 1.00 98.75 86 VAL A N 1
ATOM 681 C CA . VAL A 1 86 ? 5.398 -7.662 -5.352 1.00 98.75 86 VAL A CA 1
ATOM 682 C C . VAL A 1 86 ? 6.215 -7.996 -6.596 1.00 98.75 86 VAL A C 1
ATOM 684 O O . VAL A 1 86 ? 6.142 -9.129 -7.059 1.00 98.75 86 VAL A O 1
ATOM 687 N N . LEU A 1 87 ? 7.049 -7.072 -7.080 1.00 98.69 87 LEU A N 1
ATOM 688 C CA . LEU A 1 87 ? 7.883 -7.285 -8.270 1.00 98.69 87 LEU A CA 1
ATOM 689 C C . LEU A 1 87 ? 8.968 -8.352 -8.067 1.00 98.69 87 LEU A C 1
ATOM 691 O O . LEU A 1 87 ? 9.357 -9.029 -9.012 1.00 98.69 87 LEU A O 1
ATOM 695 N N . LYS A 1 88 ? 9.435 -8.565 -6.832 1.00 98.62 88 LYS A N 1
ATOM 696 C CA . LYS A 1 88 ? 10.322 -9.694 -6.512 1.00 98.62 88 LYS A CA 1
ATOM 697 C C . LYS A 1 88 ? 9.611 -11.044 -6.663 1.00 98.62 88 LYS A C 1
ATOM 699 O O . LYS A 1 88 ? 10.242 -12.020 -7.059 1.00 98.62 88 LYS A O 1
ATOM 704 N N . LEU A 1 89 ? 8.324 -11.109 -6.314 1.00 98.12 89 LEU A N 1
ATOM 705 C CA . LEU A 1 89 ? 7.503 -12.323 -6.397 1.00 98.12 89 LEU A CA 1
ATOM 706 C C . LEU A 1 89 ? 6.912 -12.540 -7.799 1.00 98.12 89 LEU A C 1
ATOM 708 O O . LEU A 1 89 ? 6.747 -13.683 -8.218 1.00 98.12 89 LEU A O 1
ATOM 712 N N . ARG A 1 90 ? 6.594 -11.454 -8.509 1.00 98.06 90 ARG A N 1
ATOM 713 C CA . ARG A 1 90 ? 6.088 -11.429 -9.887 1.00 98.06 90 ARG A CA 1
ATOM 714 C C . ARG A 1 90 ? 6.772 -10.309 -10.681 1.00 98.06 90 ARG A C 1
ATOM 716 O O . ARG A 1 90 ? 6.270 -9.183 -10.705 1.00 98.06 90 ARG A O 1
ATOM 723 N N . PRO A 1 91 ? 7.915 -10.599 -11.320 1.00 98.00 91 PRO A N 1
ATOM 724 C CA . PRO A 1 91 ? 8.677 -9.597 -12.069 1.00 98.00 91 PRO A CA 1
ATOM 725 C C . PRO A 1 91 ? 7.944 -9.002 -13.280 1.00 98.00 91 PRO A C 1
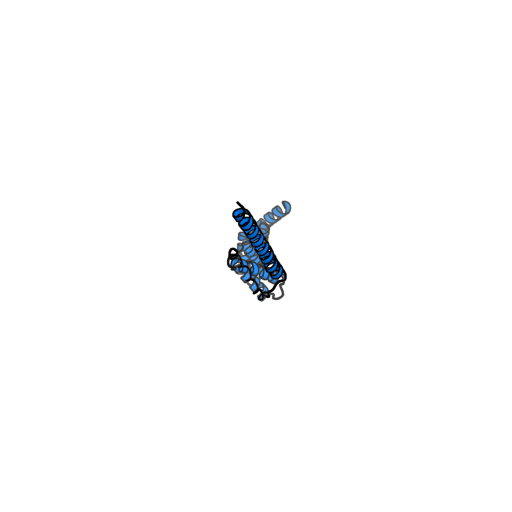ATOM 727 O O . PRO A 1 91 ? 8.337 -7.946 -13.761 1.00 98.00 91 PRO A O 1
ATOM 730 N N . ASP A 1 92 ? 6.901 -9.670 -13.769 1.00 97.06 92 ASP A N 1
ATOM 731 C CA . ASP A 1 92 ? 6.081 -9.297 -14.925 1.00 97.06 92 ASP A CA 1
ATOM 732 C C . ASP A 1 92 ? 4.778 -8.559 -14.550 1.00 97.06 92 ASP A C 1
ATOM 734 O O . ASP A 1 92 ? 3.915 -8.335 -15.402 1.00 97.06 92 ASP A O 1
ATOM 738 N N . ASP A 1 93 ? 4.612 -8.148 -13.286 1.00 97.88 93 ASP A N 1
ATOM 739 C CA . ASP A 1 93 ? 3.455 -7.360 -12.848 1.00 97.88 93 ASP A CA 1
ATOM 740 C C . ASP A 1 93 ? 3.595 -5.880 -13.258 1.00 97.88 93 ASP A C 1
ATOM 742 O O . ASP A 1 93 ? 4.008 -5.015 -12.479 1.00 97.88 93 ASP A O 1
ATOM 746 N N . PHE A 1 94 ? 3.216 -5.578 -14.503 1.00 97.25 94 PHE A N 1
ATOM 747 C CA . PHE A 1 94 ? 3.256 -4.220 -15.063 1.00 97.25 94 PHE A CA 1
ATOM 748 C C . PHE A 1 94 ? 2.468 -3.198 -14.230 1.00 97.25 94 PHE A C 1
ATOM 750 O O . PHE A 1 94 ? 2.849 -2.031 -14.139 1.00 97.25 94 PHE A O 1
ATOM 757 N N . ALA A 1 95 ? 1.379 -3.621 -13.578 1.00 97.25 95 ALA A N 1
ATOM 758 C CA . ALA A 1 95 ? 0.578 -2.726 -12.750 1.00 97.25 95 ALA A CA 1
ATOM 759 C C . ALA A 1 95 ? 1.317 -2.330 -11.462 1.00 97.25 95 ALA A C 1
ATOM 761 O O . ALA A 1 95 ? 1.173 -1.192 -11.002 1.00 97.25 95 ALA A O 1
ATOM 762 N N . ALA A 1 96 ? 2.091 -3.247 -10.875 1.00 98.00 96 ALA A N 1
ATOM 763 C CA . ALA A 1 96 ? 2.972 -2.942 -9.754 1.00 98.00 96 ALA A CA 1
ATOM 764 C C . ALA A 1 96 ? 4.149 -2.052 -10.185 1.00 98.00 96 ALA A C 1
ATOM 766 O O . ALA A 1 96 ? 4.495 -1.121 -9.454 1.00 98.00 96 ALA A O 1
ATOM 767 N N . GLU A 1 97 ? 4.714 -2.276 -11.376 1.00 98.50 97 GLU A N 1
ATOM 768 C CA . GLU A 1 97 ? 5.784 -1.437 -11.933 1.00 98.50 97 GLU A CA 1
ATOM 769 C C . GLU A 1 97 ? 5.327 0.017 -12.134 1.00 98.50 97 GLU A C 1
ATOM 771 O O . GLU A 1 97 ? 5.976 0.951 -11.651 1.00 98.50 97 GLU A O 1
ATOM 776 N N . ASP A 1 98 ? 4.174 0.225 -12.774 1.00 98.31 98 ASP A N 1
ATOM 777 C CA . ASP A 1 98 ? 3.628 1.565 -13.009 1.00 98.31 98 ASP A CA 1
ATOM 778 C C . ASP A 1 98 ? 3.320 2.298 -11.695 1.00 98.31 98 ASP A C 1
ATOM 780 O O . ASP A 1 98 ? 3.636 3.485 -11.540 1.00 98.31 98 ASP A O 1
ATOM 784 N N . ARG A 1 99 ? 2.759 1.592 -10.704 1.00 98.38 99 ARG A N 1
ATOM 785 C CA . ARG A 1 99 ? 2.539 2.157 -9.363 1.00 98.38 99 ARG A CA 1
ATOM 786 C C . ARG A 1 99 ? 3.853 2.489 -8.666 1.00 98.38 99 ARG A C 1
ATOM 788 O O . ARG A 1 99 ? 3.947 3.544 -8.040 1.00 98.38 99 ARG A O 1
ATOM 795 N N . LEU A 1 100 ? 4.875 1.641 -8.791 1.00 98.62 100 LEU A N 1
ATOM 796 C CA . LEU A 1 100 ? 6.192 1.891 -8.204 1.00 98.62 100 LEU A CA 1
ATOM 797 C C . LEU A 1 100 ? 6.822 3.151 -8.806 1.00 98.62 100 LEU A C 1
ATOM 799 O O . LEU A 1 100 ? 7.321 4.000 -8.064 1.00 98.62 100 LEU A O 1
ATOM 803 N N . ARG A 1 101 ? 6.721 3.322 -10.129 1.00 98.44 101 ARG A N 1
ATOM 804 C CA . ARG A 1 101 ? 7.172 4.527 -10.838 1.00 98.44 101 ARG A CA 1
ATOM 805 C C . ARG A 1 101 ? 6.445 5.779 -10.340 1.00 98.44 101 ARG A C 1
ATOM 807 O O . ARG A 1 101 ? 7.083 6.802 -10.080 1.00 98.44 101 ARG A O 1
ATOM 814 N N . TYR A 1 102 ? 5.126 5.702 -10.144 1.00 97.75 102 TYR A N 1
ATOM 815 C CA . TYR A 1 102 ? 4.350 6.795 -9.547 1.00 97.75 102 TYR A CA 1
ATOM 816 C C . TYR A 1 102 ? 4.847 7.148 -8.135 1.00 97.75 102 TYR A C 1
ATOM 818 O O . TYR A 1 102 ? 5.103 8.321 -7.847 1.00 97.75 102 TYR A O 1
ATOM 826 N N . VAL A 1 103 ? 5.020 6.143 -7.269 1.00 98.50 103 VAL A N 1
ATOM 827 C CA . VAL A 1 103 ? 5.498 6.312 -5.886 1.00 98.50 103 VAL A CA 1
ATOM 828 C C . VAL A 1 103 ? 6.885 6.955 -5.855 1.00 98.50 103 VAL A C 1
ATOM 830 O O . VAL A 1 103 ? 7.096 7.922 -5.124 1.00 98.50 103 VAL A O 1
ATOM 833 N N . GLN A 1 104 ? 7.811 6.493 -6.697 1.00 97.94 104 GLN A N 1
ATOM 834 C CA . GLN A 1 104 ? 9.147 7.082 -6.834 1.00 97.94 104 GLN A CA 1
ATOM 835 C C . GLN A 1 104 ? 9.084 8.550 -7.266 1.00 97.94 104 GLN A C 1
ATOM 837 O O . GLN A 1 104 ? 9.794 9.385 -6.709 1.00 97.94 104 GLN A O 1
ATOM 842 N N . GLY A 1 105 ? 8.188 8.892 -8.196 1.00 97.19 105 GLY A N 1
ATOM 843 C CA . GLY A 1 105 ? 7.957 10.281 -8.591 1.00 97.19 105 GLY A CA 1
ATOM 844 C C . GLY A 1 105 ? 7.491 11.169 -7.430 1.00 97.19 105 GLY A C 1
ATOM 845 O O . GLY A 1 105 ? 7.930 12.313 -7.320 1.00 97.19 105 GLY A O 1
ATOM 846 N N . GLN A 1 106 ? 6.634 10.660 -6.537 1.00 96.88 106 GLN A N 1
ATOM 847 C CA . GLN A 1 106 ? 6.195 11.403 -5.346 1.00 96.88 106 GLN A CA 1
ATOM 848 C C . GLN A 1 106 ? 7.327 11.579 -4.329 1.00 96.88 106 GLN A C 1
ATOM 850 O O . GLN A 1 106 ? 7.498 12.676 -3.799 1.00 96.88 106 GLN A O 1
ATOM 855 N N . LEU A 1 107 ? 8.125 10.534 -4.102 1.00 95.56 107 LEU A N 1
ATOM 856 C CA . LEU A 1 107 ? 9.287 10.590 -3.212 1.00 95.56 107 LEU A CA 1
ATOM 857 C C . LEU A 1 107 ? 10.340 11.576 -3.720 1.00 95.56 107 LEU A C 1
ATOM 859 O O . LEU A 1 107 ? 10.811 12.415 -2.958 1.00 95.56 107 LEU A O 1
ATOM 863 N N . GLN A 1 108 ? 10.636 11.553 -5.022 1.00 94.81 108 GLN A N 1
ATOM 864 C CA . GLN A 1 108 ? 11.573 12.494 -5.631 1.00 94.81 108 GLN A CA 1
ATOM 865 C C . GLN A 1 108 ? 11.089 13.941 -5.503 1.00 94.81 108 GLN A C 1
ATOM 867 O O . GLN A 1 108 ? 11.888 14.832 -5.237 1.00 94.81 108 GLN A O 1
ATOM 872 N N . ARG A 1 109 ? 9.784 14.189 -5.669 1.00 91.12 109 ARG A N 1
ATOM 873 C CA . ARG A 1 109 ? 9.197 15.526 -5.478 1.00 91.12 109 ARG A CA 1
ATOM 874 C C . ARG A 1 109 ? 9.269 15.993 -4.029 1.00 91.12 109 ARG A C 1
ATOM 876 O O . ARG A 1 109 ? 9.491 17.174 -3.806 1.00 91.12 109 ARG A O 1
ATOM 883 N N . ALA A 1 110 ? 9.075 15.090 -3.070 1.00 89.00 110 ALA A N 1
ATOM 884 C CA . ALA A 1 110 ? 9.192 15.407 -1.649 1.00 89.00 110 ALA A CA 1
ATOM 885 C C . ALA A 1 110 ? 10.648 15.673 -1.228 1.00 89.00 110 ALA A C 1
ATOM 887 O O . ALA A 1 110 ? 10.883 16.499 -0.352 1.00 89.00 110 ALA A O 1
ATOM 888 N N . ALA A 1 111 ? 11.611 14.993 -1.859 1.00 85.81 111 ALA A N 1
ATOM 889 C CA . ALA A 1 111 ? 13.043 15.165 -1.615 1.00 85.81 111 ALA A CA 1
ATOM 890 C C . ALA A 1 111 ? 13.675 16.314 -2.418 1.00 85.81 111 ALA A C 1
ATOM 892 O O . ALA A 1 111 ? 14.783 16.748 -2.100 1.00 85.81 111 ALA A O 1
ATOM 893 N N . ALA A 1 112 ? 13.010 16.792 -3.475 1.00 77.50 112 ALA A N 1
ATOM 894 C CA . ALA A 1 112 ? 13.501 17.910 -4.260 1.00 77.50 112 ALA A CA 1
ATOM 895 C C . ALA A 1 112 ? 13.58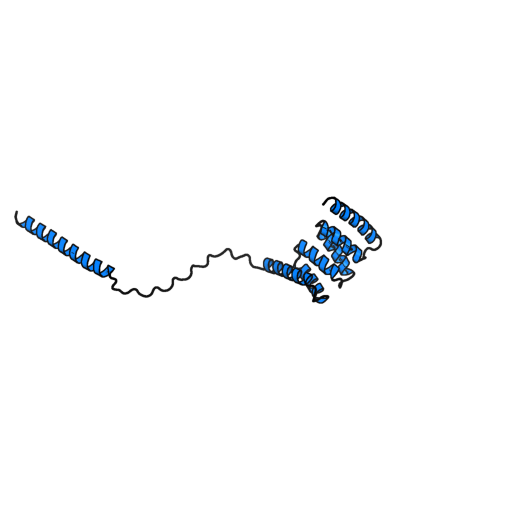7 19.157 -3.365 1.00 77.50 112 ALA A C 1
ATOM 897 O O . ALA A 1 112 ? 12.620 19.461 -2.658 1.00 77.50 112 ALA A O 1
ATOM 898 N N . PRO A 1 113 ? 14.709 19.901 -3.393 1.00 69.00 113 PRO A N 1
ATOM 899 C CA . PRO A 1 113 ? 14.749 21.194 -2.734 1.00 69.00 113 PRO A CA 1
ATOM 900 C C . PRO A 1 113 ? 13.597 22.048 -3.284 1.00 69.00 113 PRO A C 1
ATOM 902 O O . PRO A 1 113 ? 13.285 21.932 -4.479 1.00 69.00 113 PRO A O 1
ATOM 905 N N . PRO A 1 114 ? 12.945 22.884 -2.447 1.00 67.31 114 PRO A N 1
ATOM 906 C CA . PRO A 1 114 ? 11.941 23.812 -2.947 1.00 67.31 114 PRO A CA 1
ATOM 907 C C . PRO A 1 114 ? 12.548 24.545 -4.144 1.00 67.31 114 PRO A C 1
ATOM 909 O O . PRO A 1 114 ? 13.742 24.865 -4.084 1.00 67.31 114 PRO A O 1
ATOM 912 N N . PRO A 1 115 ? 11.789 24.753 -5.239 1.00 65.00 115 PRO A N 1
ATOM 913 C CA . PRO A 1 115 ? 12.319 25.450 -6.398 1.00 65.00 115 PRO A CA 1
ATOM 914 C C . PRO A 1 115 ? 12.919 26.742 -5.872 1.00 65.00 115 PRO A C 1
ATOM 916 O O . PRO A 1 115 ? 12.205 27.538 -5.259 1.00 65.00 115 PRO A O 1
ATOM 919 N N . VAL A 1 116 ? 14.245 26.871 -5.995 1.00 63.09 116 VAL A N 1
ATOM 920 C CA . VAL A 1 116 ? 14.978 28.043 -5.521 1.00 63.09 116 VAL A CA 1
ATOM 921 C C . VAL A 1 116 ? 14.219 29.212 -6.118 1.00 63.09 116 VAL A C 1
ATOM 923 O O . VAL A 1 116 ? 14.110 29.261 -7.345 1.00 63.09 116 VAL A O 1
ATOM 926 N N . ALA A 1 117 ? 13.574 30.036 -5.277 1.00 61.00 117 ALA A N 1
ATOM 927 C CA . ALA A 1 117 ? 12.765 31.158 -5.739 1.00 61.00 117 ALA A CA 1
ATOM 928 C C . ALA A 1 117 ? 13.608 31.861 -6.786 1.00 61.00 117 ALA A C 1
ATOM 930 O O . ALA A 1 117 ? 14.721 32.253 -6.441 1.00 61.00 117 ALA A O 1
ATOM 931 N N . ALA A 1 118 ? 13.159 31.835 -8.046 1.00 58.84 118 ALA A N 1
ATOM 932 C CA . ALA A 1 118 ? 14.024 32.051 -9.193 1.00 58.84 118 ALA A CA 1
ATOM 933 C C . ALA A 1 118 ? 14.868 33.299 -8.945 1.00 58.84 118 ALA A C 1
ATOM 935 O O . ALA A 1 118 ? 14.370 34.417 -9.055 1.00 58.84 118 ALA A O 1
ATOM 936 N N . VAL A 1 119 ? 16.135 33.111 -8.563 1.00 59.97 119 VAL A N 1
ATOM 937 C CA . VAL A 1 119 ? 17.099 34.191 -8.664 1.00 59.97 119 VAL A CA 1
ATOM 938 C C . VAL A 1 119 ? 17.140 34.409 -10.167 1.00 59.97 119 VAL A C 1
ATOM 940 O O . VAL A 1 119 ? 17.474 33.452 -10.874 1.00 59.97 119 VAL A O 1
ATOM 943 N N . PRO A 1 120 ? 16.685 35.566 -10.682 1.00 62.06 120 PRO A N 1
ATOM 944 C CA . PRO A 1 120 ? 16.686 35.789 -12.114 1.00 62.06 120 PRO A CA 1
ATOM 945 C C . PRO A 1 120 ? 18.106 35.511 -12.585 1.00 62.06 120 PRO A C 1
ATOM 947 O O . PRO A 1 120 ? 19.059 36.106 -12.079 1.00 62.06 120 PRO A O 1
ATOM 950 N N . THR A 1 121 ? 18.259 34.535 -13.480 1.00 64.38 121 THR A N 1
ATOM 951 C CA . THR A 1 1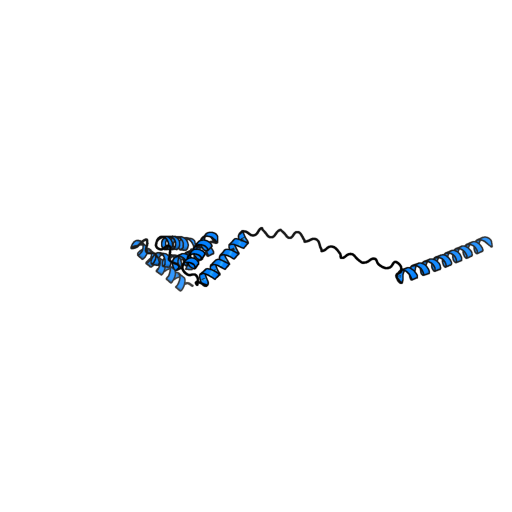21 ? 19.555 34.262 -14.090 1.00 64.38 121 THR A CA 1
ATOM 952 C C . THR A 1 121 ? 20.040 35.588 -14.668 1.00 64.38 121 THR A C 1
ATOM 954 O O . THR A 1 121 ? 19.276 36.194 -15.431 1.00 64.38 121 THR A O 1
ATOM 957 N N . PRO A 1 122 ? 21.234 36.089 -14.298 1.00 69.75 122 PRO A N 1
ATOM 958 C CA . PRO A 1 122 ? 21.736 37.314 -14.895 1.00 69.75 122 PRO A CA 1
ATOM 959 C C . PRO A 1 122 ? 21.724 37.128 -16.420 1.00 69.75 122 PRO A C 1
ATOM 961 O O . PRO A 1 122 ? 22.060 36.035 -16.892 1.00 69.75 122 PRO A O 1
ATOM 964 N N . PRO A 1 123 ? 21.267 38.132 -17.192 1.00 72.44 123 PRO A N 1
ATOM 965 C CA . PRO A 1 123 ? 21.207 38.013 -18.641 1.00 72.44 123 PRO A CA 1
ATOM 966 C C . PRO A 1 123 ? 22.588 37.614 -19.181 1.00 72.44 123 PRO A C 1
ATOM 968 O O . PRO A 1 123 ? 23.603 38.010 -18.596 1.00 72.44 123 PRO A O 1
ATOM 971 N N . PRO A 1 124 ? 22.652 36.818 -20.265 1.00 73.31 124 PRO A N 1
ATOM 972 C CA . PRO A 1 124 ? 23.926 36.416 -20.848 1.00 73.31 124 PRO A CA 1
ATOM 973 C C . PRO A 1 124 ? 24.772 37.661 -21.134 1.00 73.31 124 PRO A C 1
ATOM 975 O O . PRO A 1 124 ? 24.246 38.679 -21.589 1.00 73.31 124 PRO A O 1
ATOM 978 N N . ALA A 1 125 ? 26.073 37.589 -20.837 1.00 73.38 125 ALA A N 1
ATOM 979 C CA . ALA A 1 125 ? 26.988 38.698 -21.084 1.00 73.38 125 ALA A CA 1
ATOM 980 C C . ALA A 1 125 ? 26.858 39.163 -22.549 1.00 73.38 125 ALA A C 1
ATOM 982 O O . ALA A 1 125 ? 26.792 38.311 -23.443 1.00 73.38 125 ALA A O 1
ATOM 983 N N . PRO A 1 126 ? 26.801 40.481 -22.821 1.00 73.31 126 PRO A N 1
ATOM 984 C CA . PRO A 1 126 ? 26.716 40.965 -24.189 1.00 73.31 126 PRO A CA 1
ATOM 985 C C . PRO A 1 126 ? 27.932 40.459 -24.968 1.00 73.31 126 PRO A C 1
ATOM 987 O O . PRO A 1 126 ? 29.068 40.558 -24.500 1.00 73.31 126 PRO A O 1
ATOM 990 N N . THR A 1 127 ? 27.698 39.898 -26.153 1.00 74.00 127 THR A N 1
ATOM 991 C CA . THR A 1 127 ? 28.777 39.484 -27.055 1.00 74.00 127 THR A CA 1
ATOM 992 C C . THR A 1 127 ? 29.705 40.673 -27.317 1.00 74.00 127 THR A C 1
ATOM 994 O O . THR A 1 127 ? 29.191 41.763 -27.594 1.00 74.00 127 THR A O 1
ATOM 997 N N . PRO A 1 128 ? 31.041 40.506 -27.247 1.00 73.88 128 PRO A N 1
ATOM 998 C CA . PRO A 1 128 ? 31.968 41.607 -27.463 1.00 73.88 128 PRO A CA 1
ATOM 999 C C . PRO A 1 128 ? 31.746 42.187 -28.861 1.00 73.88 128 PRO A C 1
ATOM 1001 O O . PRO A 1 128 ? 31.873 41.492 -29.868 1.00 73.88 128 PRO A O 1
ATOM 1004 N N . VAL A 1 129 ? 31.364 43.463 -28.912 1.00 77.38 129 VAL A N 1
ATOM 1005 C CA . VAL A 1 129 ? 31.148 44.177 -30.171 1.00 77.38 129 VAL A CA 1
ATOM 1006 C C . VAL A 1 129 ? 32.518 44.376 -30.830 1.00 77.38 129 VAL A C 1
ATOM 1008 O O . VAL A 1 129 ? 33.417 44.913 -30.175 1.00 77.38 129 VAL A O 1
ATOM 1011 N N . PRO A 1 130 ? 32.718 43.955 -32.093 1.00 78.06 130 PRO A N 1
ATOM 1012 C CA . PRO A 1 130 ? 33.977 44.194 -32.787 1.00 78.06 130 PRO A CA 1
ATOM 1013 C C . PRO A 1 130 ? 34.236 45.707 -32.901 1.00 78.06 130 PRO A C 1
ATOM 1015 O O . PRO A 1 130 ? 33.282 46.478 -33.056 1.00 78.06 130 PRO A O 1
ATOM 1018 N N . PRO A 1 131 ? 35.501 46.160 -32.822 1.00 72.44 131 PRO A N 1
ATOM 1019 C CA . PRO A 1 131 ? 35.821 47.582 -32.871 1.00 72.44 131 PRO A CA 1
ATOM 1020 C C . PRO A 1 131 ? 35.302 48.191 -34.177 1.00 72.44 131 PRO A C 1
ATOM 1022 O O . PRO A 1 131 ? 35.627 47.726 -35.269 1.00 72.44 131 PRO A O 1
ATOM 1025 N N . GLN A 1 132 ? 34.462 49.222 -34.064 1.00 69.12 132 GLN A N 1
ATOM 1026 C CA . GLN A 1 132 ? 33.923 49.911 -35.233 1.00 69.12 132 GLN A CA 1
ATOM 1027 C C . GLN A 1 132 ? 35.025 50.746 -35.909 1.00 69.12 132 GLN A C 1
ATOM 1029 O O . GLN A 1 132 ? 35.856 51.336 -35.213 1.00 69.12 132 GLN A O 1
ATOM 1034 N N . PRO A 1 133 ? 35.053 50.830 -37.252 1.00 71.62 133 PRO A N 1
ATOM 1035 C CA . PRO A 1 133 ? 36.043 51.633 -37.960 1.00 71.62 133 PRO A CA 1
ATOM 1036 C C . PRO A 1 133 ? 35.898 53.120 -37.603 1.00 71.62 133 PRO A C 1
ATOM 1038 O O . PRO A 1 133 ? 34.802 53.675 -37.627 1.00 71.62 133 PRO A O 1
ATOM 1041 N N . LEU A 1 134 ? 37.028 53.775 -37.313 1.00 63.16 134 LEU A N 1
ATOM 1042 C CA . LEU A 1 134 ? 37.112 55.171 -36.843 1.00 63.16 134 LEU A CA 1
ATOM 1043 C C . LEU A 1 134 ? 36.566 56.215 -37.841 1.00 63.16 134 LEU A C 1
ATOM 1045 O O . LEU A 1 134 ? 36.325 57.365 -37.474 1.00 63.16 134 LEU A O 1
ATOM 1049 N N . LEU A 1 135 ? 36.343 55.824 -39.097 1.00 62.50 135 LEU A N 1
ATOM 1050 C CA . LEU A 1 135 ? 35.830 56.679 -40.164 1.00 62.50 135 LEU A CA 1
ATOM 1051 C C . LEU A 1 135 ? 34.518 56.111 -40.707 1.00 62.50 135 LEU A C 1
ATOM 1053 O O . LEU A 1 135 ? 34.493 55.372 -41.689 1.00 62.50 135 LEU A O 1
ATOM 1057 N N . THR A 1 136 ? 33.406 56.471 -40.072 1.00 62.16 136 THR A N 1
ATOM 1058 C CA . THR A 1 136 ? 32.070 56.268 -40.641 1.00 62.16 136 THR A CA 1
ATOM 1059 C C . THR A 1 136 ? 31.676 57.475 -41.491 1.00 62.16 136 THR A C 1
ATOM 1061 O O . THR A 1 136 ? 32.095 58.607 -41.238 1.00 62.16 136 THR A O 1
ATOM 1064 N N . ARG A 1 137 ? 30.840 57.252 -42.514 1.00 59.50 137 ARG A N 1
ATOM 1065 C CA . ARG A 1 137 ? 30.350 58.301 -43.431 1.00 59.50 137 ARG A CA 1
ATOM 1066 C C . ARG A 1 137 ? 29.742 59.495 -42.674 1.00 59.50 137 ARG A C 1
ATOM 1068 O O . ARG A 1 137 ? 29.891 60.632 -43.104 1.00 59.50 137 ARG A O 1
ATOM 1075 N N . THR A 1 138 ? 29.124 59.239 -41.522 1.00 60.59 138 THR A N 1
ATOM 1076 C CA . THR A 1 138 ? 28.549 60.242 -40.613 1.00 60.59 138 THR A CA 1
ATOM 1077 C C . THR A 1 138 ? 29.604 61.186 -40.024 1.00 60.59 138 THR A C 1
ATOM 1079 O O . THR A 1 138 ? 29.371 62.391 -39.964 1.00 60.59 138 THR A O 1
ATOM 1082 N N . ASN A 1 139 ? 30.791 60.680 -39.670 1.00 60.09 139 ASN A N 1
ATOM 1083 C CA . ASN A 1 139 ? 31.865 61.493 -39.085 1.00 60.09 139 ASN A CA 1
ATOM 1084 C C . ASN A 1 139 ? 32.457 62.489 -40.100 1.00 60.09 139 ASN A C 1
ATOM 1086 O O . ASN A 1 139 ? 32.856 63.589 -39.723 1.00 60.09 139 ASN A O 1
ATOM 1090 N N . ILE A 1 140 ? 32.446 62.149 -41.395 1.00 61.50 140 ILE A N 1
ATOM 1091 C CA . ILE A 1 140 ? 32.901 63.042 -42.474 1.00 61.50 140 ILE A CA 1
ATOM 1092 C C . ILE A 1 140 ? 31.957 64.247 -42.622 1.00 61.50 140 ILE A C 1
ATOM 1094 O O . ILE A 1 140 ? 32.417 65.380 -42.757 1.00 61.50 140 ILE A O 1
ATOM 1098 N N . PHE A 1 141 ? 30.639 64.033 -42.543 1.00 60.34 141 PHE A N 1
ATOM 1099 C CA . PHE A 1 141 ? 29.661 65.122 -42.651 1.00 60.34 141 PHE A CA 1
ATOM 1100 C C . PHE A 1 141 ? 29.722 66.097 -41.467 1.00 60.34 141 PHE A C 1
ATOM 1102 O O . PHE A 1 141 ? 29.561 67.299 -41.667 1.00 60.34 141 PHE A O 1
ATOM 1109 N N . ILE A 1 142 ? 30.017 65.609 -40.256 1.00 62.41 142 ILE A N 1
ATOM 1110 C CA . ILE A 1 142 ? 30.188 66.457 -39.064 1.00 62.41 142 ILE A CA 1
ATOM 1111 C C . ILE A 1 142 ? 31.450 67.326 -39.189 1.00 62.41 142 ILE A C 1
ATOM 1113 O O . ILE A 1 142 ? 31.395 68.526 -38.916 1.00 62.41 142 ILE A O 1
ATOM 1117 N N . ALA A 1 143 ? 32.564 66.758 -39.666 1.00 61.41 143 ALA A N 1
ATOM 1118 C CA . ALA A 1 143 ? 33.803 67.507 -39.878 1.00 61.41 143 ALA A CA 1
ATOM 1119 C C . ALA A 1 143 ? 33.644 68.620 -40.934 1.00 61.41 143 ALA A C 1
ATOM 1121 O O . ALA A 1 143 ? 34.109 69.742 -4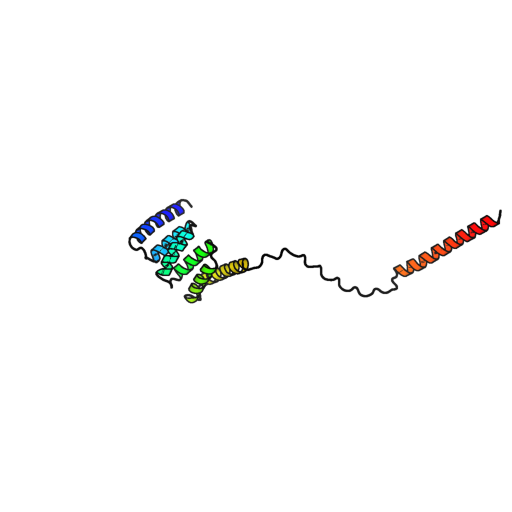0.730 1.00 61.41 143 ALA A O 1
ATOM 1122 N N . LEU A 1 144 ? 32.938 68.340 -42.036 1.00 65.56 144 LEU A N 1
ATOM 1123 C CA . LEU A 1 144 ? 32.678 69.332 -43.087 1.00 65.56 144 LEU A CA 1
ATOM 1124 C C . LEU A 1 144 ? 31.659 70.399 -42.651 1.00 65.56 144 LEU A C 1
ATOM 1126 O O . LEU A 1 144 ? 31.834 71.578 -42.963 1.00 65.56 144 LEU A O 1
ATOM 1130 N N . GLY A 1 145 ? 30.628 70.015 -41.890 1.00 72.12 145 GLY A N 1
ATOM 1131 C CA . GLY A 1 145 ? 29.624 70.946 -41.366 1.00 72.12 145 GLY A CA 1
ATOM 1132 C C . GLY A 1 145 ? 30.200 71.955 -40.367 1.00 72.12 145 GLY A C 1
ATOM 1133 O O . GLY A 1 145 ? 29.895 73.144 -40.451 1.00 72.12 145 GLY A O 1
ATOM 1134 N N . GLY A 1 146 ? 31.086 71.511 -39.467 1.00 73.12 146 GLY A N 1
ATOM 1135 C CA . GLY A 1 146 ? 31.748 72.392 -38.496 1.00 73.12 146 GLY A CA 1
ATOM 1136 C C . GLY A 1 146 ? 32.641 73.454 -39.147 1.00 73.12 146 GLY A C 1
ATOM 1137 O O . GLY A 1 146 ? 32.622 74.616 -38.736 1.00 73.12 146 GLY A O 1
ATOM 1138 N N . LEU A 1 147 ? 33.368 73.088 -40.210 1.00 76.50 147 LEU A N 1
ATOM 1139 C CA . LEU A 1 147 ? 34.218 74.018 -40.960 1.00 76.50 147 LEU A CA 1
ATOM 1140 C C . LEU A 1 147 ? 33.395 75.123 -41.644 1.00 76.50 147 LEU A C 1
ATOM 1142 O O . LEU A 1 147 ? 33.787 76.289 -41.616 1.00 76.50 147 LEU A O 1
ATOM 1146 N N . LEU A 1 148 ? 32.230 74.781 -42.207 1.00 78.06 148 LEU A N 1
ATOM 1147 C CA . LEU A 1 148 ? 31.344 75.748 -42.862 1.00 78.06 148 LEU A CA 1
ATOM 1148 C C . LEU A 1 148 ? 30.790 76.782 -41.869 1.00 78.06 148 LEU A C 1
ATOM 1150 O O . LEU A 1 148 ? 30.790 77.979 -42.156 1.00 78.06 148 LEU A O 1
ATOM 1154 N N . VAL A 1 149 ? 30.365 76.335 -40.683 1.00 78.88 149 VAL A N 1
ATOM 1155 C CA . VAL A 1 149 ? 29.858 77.227 -39.626 1.00 78.88 149 VAL A CA 1
ATOM 1156 C C . VAL A 1 149 ? 30.953 78.179 -39.137 1.00 78.88 149 VAL A C 1
ATOM 1158 O O . VAL A 1 149 ? 30.695 79.372 -38.979 1.00 78.88 149 VAL A O 1
ATOM 1161 N N . LEU A 1 150 ? 32.188 77.694 -38.969 1.00 81.00 150 LEU A N 1
ATOM 1162 C CA . LEU A 1 150 ? 33.323 78.534 -38.576 1.00 81.00 150 LEU A CA 1
ATOM 1163 C C . LEU A 1 150 ? 33.616 79.629 -39.614 1.00 81.00 150 LEU A C 1
ATOM 1165 O O . LEU A 1 150 ? 33.811 80.787 -39.244 1.00 81.00 150 LEU A O 1
ATOM 1169 N N . ILE A 1 151 ? 33.596 79.286 -40.907 1.00 84.50 151 ILE A N 1
ATOM 1170 C CA . ILE A 1 151 ? 33.795 80.251 -42.001 1.00 84.50 151 ILE A CA 1
ATOM 1171 C C . ILE A 1 151 ? 32.707 81.336 -41.974 1.00 84.50 151 ILE A C 1
ATOM 1173 O O . ILE A 1 151 ? 33.019 82.521 -42.108 1.00 84.50 151 ILE A O 1
ATOM 1177 N N . ILE A 1 152 ? 31.445 80.957 -41.747 1.00 83.31 152 ILE A N 1
ATOM 1178 C CA . ILE A 1 152 ? 30.323 81.905 -41.657 1.00 83.31 152 ILE A CA 1
ATOM 1179 C C . ILE A 1 152 ? 30.494 82.847 -40.457 1.00 83.31 152 ILE A C 1
ATOM 1181 O O . ILE A 1 152 ? 30.320 84.057 -40.602 1.00 83.31 152 ILE A O 1
ATOM 1185 N N . ILE A 1 153 ? 30.881 82.327 -39.288 1.00 84.00 153 ILE A N 1
ATOM 1186 C CA . ILE A 1 153 ? 31.121 83.141 -38.085 1.00 84.00 153 ILE A CA 1
ATOM 1187 C C . ILE A 1 153 ? 32.250 84.148 -38.328 1.00 84.00 153 ILE A C 1
ATOM 1189 O O . ILE A 1 153 ? 32.088 85.332 -38.029 1.00 84.00 153 ILE A O 1
ATOM 1193 N N . LEU A 1 154 ? 33.369 83.711 -38.915 1.00 86.69 154 LEU A N 1
ATOM 1194 C CA . LEU A 1 154 ? 34.489 84.597 -39.241 1.00 86.69 154 LEU A CA 1
ATOM 1195 C C . LEU A 1 154 ? 34.084 85.687 -40.245 1.00 86.69 154 LEU A C 1
ATOM 1197 O O . LEU A 1 154 ? 34.466 86.845 -40.072 1.00 86.69 154 LEU A O 1
ATOM 1201 N N . ALA A 1 155 ? 33.258 85.356 -41.243 1.00 84.25 155 ALA A N 1
ATOM 1202 C CA . ALA A 1 155 ? 32.726 86.333 -42.192 1.00 84.25 155 ALA A CA 1
ATOM 1203 C C . ALA A 1 155 ? 31.803 87.370 -41.520 1.00 84.25 155 ALA A C 1
ATOM 1205 O O . ALA A 1 155 ? 31.894 88.562 -41.820 1.00 84.25 155 ALA A O 1
ATOM 1206 N N . ILE A 1 156 ? 30.948 86.944 -40.579 1.00 83.88 156 ILE A N 1
ATOM 1207 C CA . ILE A 1 156 ? 30.070 87.842 -39.807 1.00 83.88 156 ILE A CA 1
ATOM 1208 C C . ILE A 1 156 ? 30.897 88.777 -38.916 1.00 83.88 156 ILE A C 1
ATOM 1210 O O . ILE A 1 156 ? 30.654 89.985 -38.914 1.00 83.88 156 ILE A O 1
ATOM 1214 N N . ILE A 1 157 ? 31.892 88.247 -38.195 1.00 83.81 157 ILE A N 1
ATOM 1215 C CA . ILE A 1 157 ? 32.782 89.049 -37.338 1.00 83.81 157 ILE A CA 1
ATOM 1216 C C . ILE A 1 157 ? 33.570 90.057 -38.180 1.00 83.81 157 ILE A C 1
ATOM 1218 O O . ILE A 1 157 ? 33.627 91.234 -37.823 1.00 83.81 157 ILE A O 1
ATOM 1222 N N . GLY A 1 158 ? 34.124 89.630 -39.320 1.00 83.88 158 GLY A N 1
ATOM 1223 C CA . GLY A 1 158 ? 34.836 90.515 -40.244 1.00 83.88 158 GLY A CA 1
ATOM 1224 C C . GLY A 1 158 ? 33.952 91.658 -40.753 1.00 83.88 158 GLY A C 1
ATOM 1225 O O . GLY A 1 158 ? 34.361 92.820 -40.713 1.00 83.88 158 GLY A O 1
ATOM 1226 N N . LYS A 1 159 ? 32.706 91.352 -41.142 1.00 80.81 159 LYS A N 1
ATOM 1227 C CA . LYS A 1 159 ? 31.724 92.357 -41.575 1.00 80.81 159 LYS A CA 1
ATOM 1228 C C . LYS A 1 159 ? 31.375 93.337 -40.450 1.00 80.81 159 LYS A C 1
ATOM 1230 O O . LYS A 1 159 ? 31.373 94.541 -40.682 1.00 80.81 159 LYS A O 1
ATOM 1235 N N . LEU A 1 160 ? 31.158 92.843 -39.228 1.00 74.81 160 LEU A N 1
ATOM 1236 C CA . LEU A 1 160 ? 30.855 93.676 -38.059 1.00 74.81 160 LEU A CA 1
ATOM 1237 C C . LEU A 1 160 ? 32.026 94.602 -37.680 1.00 74.81 160 LEU A C 1
ATOM 1239 O O . LEU A 1 160 ? 31.807 95.756 -37.310 1.00 74.81 160 LEU A O 1
ATOM 1243 N N . MET A 1 161 ? 33.268 94.120 -37.795 1.00 78.00 161 MET A N 1
ATOM 1244 C CA . MET A 1 161 ? 34.465 94.934 -37.561 1.00 78.00 161 MET A CA 1
ATOM 1245 C C . MET A 1 161 ? 34.671 96.012 -38.630 1.00 78.00 161 MET A C 1
ATOM 1247 O O . MET A 1 161 ? 35.092 97.114 -38.288 1.00 78.00 161 MET A O 1
ATOM 1251 N N . MET A 1 162 ? 34.349 95.735 -39.898 1.00 75.69 162 MET A N 1
ATOM 1252 C CA . MET A 1 162 ? 34.390 96.746 -40.965 1.00 75.69 162 MET A CA 1
ATOM 1253 C C . MET A 1 162 ? 33.344 97.851 -40.758 1.00 75.69 162 MET A C 1
ATOM 1255 O O . MET A 1 162 ? 33.662 99.025 -40.946 1.00 75.69 162 MET A O 1
ATOM 1259 N N . THR A 1 163 ? 32.134 97.509 -40.299 1.00 72.94 163 THR A N 1
ATOM 1260 C CA . THR A 1 163 ? 31.075 98.495 -40.008 1.00 72.94 163 THR A CA 1
ATOM 1261 C C . THR A 1 163 ? 31.420 99.405 -38.825 1.00 72.94 163 THR A C 1
ATOM 1263 O O . THR A 1 163 ? 31.125 100.587 -38.872 1.00 72.94 163 THR A O 1
ATOM 1266 N N . ARG A 1 164 ? 32.112 98.910 -37.788 1.00 66.12 164 ARG A N 1
ATOM 1267 C CA . ARG A 1 164 ? 32.526 99.740 -36.633 1.00 66.12 164 ARG A CA 1
ATOM 1268 C C . ARG A 1 164 ? 33.713 100.672 -36.892 1.00 66.12 164 ARG A C 1
ATOM 1270 O O . ARG A 1 164 ? 34.046 101.466 -36.023 1.00 66.12 164 ARG A O 1
ATOM 1277 N N . ARG A 1 165 ? 34.401 100.526 -38.025 1.00 62.16 165 ARG A N 1
ATOM 1278 C CA . ARG A 1 165 ? 35.596 101.317 -38.373 1.00 62.16 165 ARG A CA 1
ATOM 1279 C C . ARG A 1 165 ? 35.295 102.440 -39.373 1.00 62.16 165 ARG A C 1
ATOM 1281 O O . ARG A 1 165 ? 36.228 1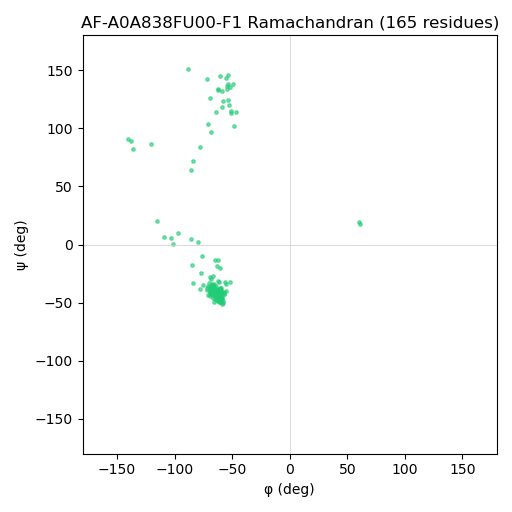03.111 -39.799 1.00 62.16 165 ARG A O 1
ATOM 1288 N N . SER A 1 166 ? 34.033 102.569 -39.792 1.00 59.50 166 SER A N 1
ATOM 1289 C CA . SER A 1 166 ? 33.550 103.553 -40.772 1.00 59.50 166 SER A CA 1
ATOM 1290 C C . SER A 1 166 ? 32.683 104.672 -40.165 1.00 59.50 166 SER A C 1
ATOM 1292 O O . SER A 1 166 ? 32.212 105.512 -40.926 1.00 59.50 166 SER A O 1
ATOM 1294 N N . ASP A 1 167 ? 32.564 104.717 -38.832 1.00 53.22 167 ASP A N 1
ATOM 1295 C CA . ASP A 1 167 ? 32.070 105.850 -38.025 1.00 53.22 167 ASP A CA 1
ATOM 1296 C C . ASP A 1 167 ? 33.237 106.447 -37.217 1.00 53.22 167 ASP A C 1
ATOM 1298 O O . ASP A 1 167 ? 33.269 107.684 -37.030 1.00 53.22 167 ASP A O 1
#

Solvent-accessible surface area (backbone atoms only — not comparable to full-atom values): 9330 Å² total; per-residue (Å²): 105,72,70,57,50,55,52,43,55,52,49,45,55,56,40,50,57,51,31,73,78,40,77,74,43,37,68,53,28,42,54,41,14,49,44,30,42,76,72,66,38,34,67,64,13,34,56,26,16,50,54,17,28,73,68,38,81,80,40,50,65,36,31,51,52,31,21,54,28,26,49,76,70,67,39,39,72,63,20,43,54,31,31,52,53,33,39,71,78,39,78,81,44,62,71,45,51,54,49,38,53,52,36,50,53,52,53,52,58,71,69,43,72,71,79,69,76,76,71,76,73,75,74,79,78,79,76,84,75,76,85,74,72,96,78,45,78,68,59,55,54,53,58,55,50,53,52,54,53,51,53,50,51,52,52,50,52,52,51,55,54,56,60,72,72,76,116

Secondary structure (DSSP, 8-state):
-HHHHHHHHHHHHHHHHHHHH-TT-HHHHHHHHHHHHHTT-HHHHHHHHHHHHHH-TT-HHHHHHHHHHHHHTT-HHHHHHHHHHHHHH-TT-HHHHHHHHHHHHHHHHHHSPP-----PPPPPPPPPPPPPPS--HHHHHHHHHHHHHHHHHHHHHHHHHHHTT--

pLDDT: mean 87.41, std 13.67, range [53.22, 98.88]

Mean predicted aligned error: 14.38 Å

Nearest PDB structures (foldseek):
  6zbk-assembly1_A  TM=9.382E-01  e=4.720E-06  Homo sapiens
  1na0-assembly2_B  TM=9.282E-01  e=4.249E-06  unidentified
  6v8e-assembly1_A  TM=9.247E-01  e=6.819E-06  synthetic construct
  6gxz-assembly1_A  TM=9.477E-01  e=3.299E-05  Homo sapiens
  6gxz-assembly2_C  TM=7.426E-01  e=1.038E-05  Homo sapiens